Protein AF-A0A1S9AVJ1-F1 (afdb_monomer_lite)

Sequence (82 aa):
MLAPACDGWLHAVASAAGLELPAFGLPVALPAFLDFTKQKGVENKSELKRLLRAIGAASPAAYRELADFVAGVMGLPSAHRP

Foldseek 3Di:
DDDLVVQLVLLVLCVVLVNDLVVLVADNDSVRSSVCVPDPCSLVDPSVVVSLVSSCVSDDPVSVVVSQVRCVVSVHPRPDDD

Structure (mmCIF, N/CA/C/O backbone):
data_AF-A0A1S9AVJ1-F1
#
_entry.id   AF-A0A1S9AVJ1-F1
#
loop_
_atom_site.group_PDB
_atom_site.id
_atom_site.type_symbol
_atom_site.label_atom_id
_atom_site.label_alt_id
_atom_site.label_comp_id
_atom_site.label_asym_id
_atom_site.label_entity_id
_atom_site.label_seq_id
_atom_site.pdbx_PDB_ins_code
_atom_site.Cartn_x
_atom_site.Cartn_y
_atom_site.Cartn_z
_atom_site.occupancy
_atom_site.B_iso_or_equiv
_atom_site.auth_seq_id
_atom_site.auth_comp_id
_atom_site.auth_asym_id
_atom_site.auth_atom_id
_atom_site.pdbx_PDB_model_num
ATOM 1 N N . MET A 1 1 ? -6.281 8.280 8.563 1.00 48.28 1 MET A N 1
ATOM 2 C CA . MET A 1 1 ? -7.072 8.412 7.311 1.00 48.28 1 MET A CA 1
ATOM 3 C C . MET A 1 1 ? -6.061 8.806 6.254 1.00 48.28 1 MET A C 1
ATOM 5 O O . MET A 1 1 ? -5.370 9.792 6.487 1.00 48.28 1 MET A O 1
ATOM 9 N N . LEU A 1 2 ? -5.873 8.015 5.195 1.00 53.53 2 LEU A N 1
ATOM 10 C CA . LEU A 1 2 ? -4.872 8.358 4.181 1.00 53.53 2 LEU A CA 1
ATOM 11 C C . LEU A 1 2 ? -5.312 9.596 3.398 1.00 53.53 2 LEU A C 1
ATOM 13 O O . LEU A 1 2 ? -6.503 9.847 3.214 1.00 53.53 2 LEU A O 1
ATOM 17 N N . ALA A 1 3 ? -4.337 10.402 2.982 1.00 56.53 3 ALA A N 1
ATOM 18 C CA . ALA A 1 3 ? -4.610 11.535 2.116 1.00 56.53 3 ALA A CA 1
ATOM 19 C C . ALA A 1 3 ? -5.099 11.026 0.742 1.00 56.53 3 ALA A C 1
ATOM 21 O O . ALA A 1 3 ? -4.484 10.094 0.224 1.00 56.53 3 ALA A O 1
ATOM 22 N N . PRO A 1 4 ? -6.099 11.673 0.105 1.00 55.38 4 PRO A N 1
ATOM 23 C CA . PRO A 1 4 ? -6.678 11.262 -1.184 1.00 55.38 4 PRO A CA 1
ATOM 24 C C . PRO A 1 4 ? -5.652 10.982 -2.297 1.00 55.38 4 PRO A C 1
ATOM 26 O O . PRO A 1 4 ? -5.878 10.169 -3.191 1.00 55.38 4 PRO A O 1
ATOM 29 N N . ALA A 1 5 ? -4.502 11.660 -2.244 1.00 59.47 5 ALA A N 1
ATOM 30 C CA . ALA A 1 5 ? -3.397 11.474 -3.179 1.00 59.47 5 ALA A CA 1
ATOM 31 C C . ALA A 1 5 ? -2.598 10.173 -2.944 1.00 59.47 5 ALA A C 1
ATOM 33 O O . ALA A 1 5 ? -2.062 9.607 -3.893 1.00 59.47 5 ALA A O 1
ATOM 34 N N . CYS A 1 6 ? -2.524 9.678 -1.704 1.00 67.75 6 CYS A N 1
ATOM 35 C CA . CYS A 1 6 ? -1.816 8.440 -1.361 1.00 67.75 6 CYS A CA 1
ATOM 36 C C . CYS A 1 6 ? -2.591 7.186 -1.778 1.00 67.75 6 CYS A C 1
ATOM 38 O O . CYS A 1 6 ? -1.973 6.189 -2.140 1.00 67.75 6 CYS A O 1
ATOM 40 N N . ASP A 1 7 ? -3.926 7.225 -1.756 1.00 73.69 7 ASP A N 1
ATOM 41 C CA . ASP A 1 7 ? -4.763 6.057 -2.056 1.00 73.69 7 ASP A CA 1
ATOM 42 C C . ASP A 1 7 ? -4.703 5.665 -3.537 1.00 73.69 7 ASP A C 1
ATOM 44 O O . ASP A 1 7 ? -4.487 4.503 -3.884 1.00 73.69 7 ASP A O 1
ATOM 48 N N . GLY A 1 8 ? -4.878 6.655 -4.421 1.00 73.31 8 GLY A N 1
ATOM 49 C CA . GLY A 1 8 ? -4.810 6.449 -5.867 1.00 73.31 8 GLY A CA 1
ATOM 50 C C . GLY A 1 8 ? -3.405 6.049 -6.309 1.00 73.31 8 GLY A C 1
ATOM 51 O O . GLY A 1 8 ? -3.247 5.197 -7.181 1.00 73.31 8 GLY A O 1
ATOM 52 N N . TRP A 1 9 ? -2.386 6.604 -5.650 1.00 78.44 9 TRP A N 1
ATOM 53 C CA . TRP A 1 9 ? -1.005 6.208 -5.874 1.00 78.44 9 TRP A CA 1
ATOM 54 C C . TRP A 1 9 ? -0.739 4.753 -5.455 1.00 78.44 9 TRP A C 1
ATOM 56 O O . TRP A 1 9 ? -0.167 3.996 -6.236 1.00 78.44 9 TRP A O 1
ATOM 66 N N . LEU A 1 10 ? -1.200 4.330 -4.272 1.00 78.19 10 LEU A N 1
ATOM 67 C CA . LEU A 1 10 ? -1.054 2.952 -3.783 1.00 78.19 10 LEU A CA 1
ATOM 68 C C . LEU A 1 10 ? -1.655 1.927 -4.750 1.00 78.19 10 LEU A C 1
ATOM 70 O O . LEU A 1 10 ? -1.033 0.902 -5.025 1.00 78.19 10 LEU A O 1
ATOM 74 N N . HIS A 1 11 ? -2.848 2.214 -5.276 1.00 82.31 11 HIS A N 1
ATOM 75 C CA . HIS A 1 11 ? -3.520 1.355 -6.253 1.00 82.31 11 HIS A CA 1
ATOM 76 C C . HIS A 1 11 ? -2.731 1.262 -7.567 1.00 82.31 11 HIS A C 1
ATOM 78 O O . HIS A 1 11 ? -2.454 0.161 -8.048 1.00 82.31 11 HIS A O 1
ATOM 84 N N . ALA A 1 12 ? -2.289 2.407 -8.096 1.00 80.25 12 ALA A N 1
ATOM 85 C CA . ALA A 1 12 ? -1.509 2.467 -9.328 1.00 80.25 12 ALA A CA 1
ATOM 86 C C . ALA A 1 12 ? -0.158 1.743 -9.202 1.00 80.25 12 ALA A C 1
ATOM 88 O O . ALA A 1 12 ? 0.234 1.003 -10.105 1.00 80.25 12 ALA A O 1
ATOM 89 N N . VAL A 1 13 ? 0.539 1.910 -8.076 1.00 79.50 13 VAL A N 1
ATOM 90 C CA . VAL A 1 13 ? 1.848 1.284 -7.849 1.00 79.50 13 VAL A CA 1
ATOM 91 C C . VAL A 1 13 ? 1.739 -0.202 -7.569 1.00 79.50 13 VAL A C 1
ATOM 93 O O . VAL A 1 13 ? 2.565 -0.954 -8.076 1.00 79.50 13 VAL A O 1
ATOM 96 N N . ALA A 1 14 ? 0.715 -0.653 -6.842 1.00 81.75 14 ALA A N 1
ATOM 97 C CA . ALA A 1 14 ? 0.452 -2.081 -6.698 1.00 81.75 14 ALA A CA 1
ATOM 98 C C . ALA A 1 14 ? 0.271 -2.741 -8.074 1.00 81.75 14 ALA A C 1
ATOM 100 O O . ALA A 1 14 ? 0.950 -3.717 -8.384 1.00 81.75 14 ALA A O 1
ATOM 101 N N . SER A 1 15 ? -0.554 -2.141 -8.939 1.00 81.88 15 SER A N 1
ATOM 102 C CA . SER A 1 15 ? -0.754 -2.638 -10.302 1.00 81.88 15 SER A CA 1
ATOM 103 C C . SER A 1 15 ? 0.533 -2.599 -11.136 1.00 81.88 15 SER A C 1
ATOM 105 O O . SER A 1 15 ? 0.822 -3.560 -11.845 1.00 81.88 15 SER A O 1
ATOM 107 N N . ALA A 1 16 ? 1.315 -1.518 -11.058 1.00 77.69 16 ALA A N 1
ATOM 108 C CA . ALA A 1 16 ? 2.561 -1.367 -11.815 1.00 77.69 16 ALA A CA 1
ATOM 109 C C . ALA A 1 16 ? 3.673 -2.319 -11.342 1.00 77.69 16 ALA A C 1
ATOM 111 O O . ALA A 1 16 ? 4.483 -2.770 -12.148 1.00 77.69 16 ALA A O 1
ATOM 112 N N . ALA A 1 17 ? 3.694 -2.652 -10.051 1.00 74.88 17 ALA A N 1
ATOM 113 C CA . ALA A 1 17 ? 4.604 -3.627 -9.459 1.00 74.88 17 ALA A CA 1
ATOM 114 C C . ALA A 1 17 ? 4.181 -5.088 -9.724 1.00 74.88 17 ALA A C 1
ATOM 116 O O . ALA A 1 17 ? 4.834 -6.009 -9.236 1.00 74.88 17 ALA A O 1
ATOM 117 N N . GLY A 1 18 ? 3.080 -5.316 -10.454 1.00 78.56 18 GLY A N 1
ATOM 118 C CA . GLY A 1 18 ? 2.518 -6.652 -10.671 1.00 78.56 18 GLY A CA 1
ATOM 119 C C . GLY A 1 18 ? 1.960 -7.287 -9.393 1.00 78.56 18 GLY A C 1
ATOM 120 O O . GLY A 1 18 ? 1.838 -8.507 -9.309 1.00 78.56 18 GLY A O 1
ATOM 121 N N . LEU A 1 19 ? 1.654 -6.474 -8.377 1.00 82.50 19 LEU A N 1
ATOM 122 C CA . LEU A 1 19 ? 1.095 -6.926 -7.112 1.00 82.50 19 LEU A CA 1
ATOM 123 C C . LEU A 1 19 ? -0.425 -7.004 -7.223 1.00 82.50 19 LEU A C 1
ATOM 125 O O . LEU A 1 19 ? -1.132 -6.000 -7.306 1.00 82.50 19 LEU A O 1
ATOM 129 N N . GLU A 1 20 ? -0.931 -8.226 -7.160 1.00 84.31 20 GLU A N 1
ATOM 130 C CA . GLU A 1 20 ? -2.361 -8.501 -7.163 1.00 84.31 20 GLU A CA 1
ATOM 131 C C . GLU A 1 20 ? -2.972 -8.080 -5.818 1.00 84.31 20 GLU A C 1
ATOM 133 O O . GLU A 1 20 ? -2.800 -8.759 -4.806 1.00 84.31 20 GLU A O 1
ATOM 138 N N . LEU A 1 21 ? -3.727 -6.976 -5.787 1.00 82.38 21 LEU A N 1
ATOM 139 C CA . LEU A 1 21 ? -4.451 -6.508 -4.591 1.00 82.38 21 LEU A CA 1
ATOM 140 C C . LEU A 1 21 ? -5.265 -7.617 -3.879 1.00 82.38 21 LEU A C 1
ATOM 142 O O . LEU A 1 21 ? -5.187 -7.697 -2.646 1.00 82.38 21 LEU A O 1
ATOM 146 N N . PRO A 1 22 ? -5.958 -8.534 -4.592 1.00 85.69 22 PRO A N 1
ATOM 147 C CA . PRO A 1 22 ? -6.663 -9.649 -3.960 1.00 85.69 22 PRO A CA 1
ATOM 148 C C . PRO A 1 22 ? -5.756 -10.584 -3.151 1.00 85.69 22 PRO A C 1
ATOM 150 O O . PRO A 1 22 ? -6.197 -11.111 -2.131 1.00 85.69 22 PRO A O 1
ATOM 153 N N . ALA A 1 23 ? -4.481 -10.746 -3.529 1.00 84.19 23 ALA A N 1
ATOM 154 C CA . ALA A 1 23 ? -3.518 -11.566 -2.784 1.00 84.19 23 ALA A CA 1
ATOM 155 C C . ALA A 1 23 ? -3.229 -11.005 -1.378 1.00 84.19 23 ALA A C 1
ATOM 157 O O . ALA A 1 23 ? -2.800 -11.731 -0.480 1.00 84.19 23 ALA A O 1
ATOM 158 N N . PHE A 1 24 ? -3.513 -9.719 -1.166 1.00 82.25 24 PHE A N 1
ATOM 159 C CA . PHE A 1 24 ? -3.392 -9.038 0.121 1.00 82.25 24 PHE A CA 1
ATOM 160 C C . PHE A 1 24 ? -4.732 -8.906 0.858 1.00 82.25 24 PHE A C 1
ATOM 162 O O . PHE A 1 24 ? -4.758 -8.347 1.953 1.00 82.25 24 PHE A O 1
ATOM 169 N N . GLY A 1 25 ? -5.829 -9.426 0.293 1.00 82.88 25 GLY A N 1
ATOM 170 C CA . GLY A 1 25 ? -7.189 -9.225 0.804 1.00 82.88 25 GLY A CA 1
ATOM 171 C C . GLY A 1 25 ? -7.745 -7.830 0.505 1.00 82.88 25 GLY A C 1
ATOM 172 O O . GLY A 1 25 ? -8.656 -7.375 1.194 1.00 82.88 25 GLY A O 1
ATOM 173 N N . LEU A 1 26 ? -7.179 -7.137 -0.489 1.00 85.25 26 LEU A N 1
ATOM 174 C CA . LEU A 1 26 ? -7.566 -5.783 -0.866 1.00 85.25 26 LEU A CA 1
ATOM 175 C C . LEU A 1 26 ? -8.444 -5.801 -2.127 1.00 85.25 26 LEU A C 1
ATOM 177 O O . LEU A 1 26 ? -8.245 -6.631 -3.018 1.00 85.25 26 LEU A O 1
ATOM 181 N N . PRO A 1 27 ? -9.418 -4.886 -2.231 1.00 83.50 27 PRO A N 1
ATOM 182 C CA . PRO A 1 27 ? -10.282 -4.800 -3.401 1.00 83.50 27 PRO A CA 1
ATOM 183 C C . PRO A 1 27 ? -9.498 -4.357 -4.645 1.00 83.50 27 PRO A C 1
ATOM 185 O O . PRO A 1 27 ? -8.744 -3.388 -4.602 1.00 83.50 27 PRO A O 1
ATOM 188 N N . VAL A 1 28 ? -9.721 -5.044 -5.772 1.00 81.62 28 VAL A N 1
ATOM 189 C CA . VAL A 1 28 ? -9.061 -4.733 -7.054 1.00 81.62 28 VAL A CA 1
ATOM 190 C C . VAL A 1 28 ? -9.616 -3.465 -7.707 1.00 81.62 28 VAL A C 1
ATOM 192 O O . VAL A 1 28 ? -8.900 -2.741 -8.394 1.00 81.62 28 VAL A O 1
ATOM 195 N N . ALA A 1 29 ? -10.901 -3.178 -7.492 1.00 83.12 29 ALA A N 1
ATOM 196 C CA . ALA A 1 29 ? -11.559 -2.030 -8.091 1.00 83.12 29 ALA A CA 1
ATOM 197 C C . ALA A 1 29 ? -11.129 -0.745 -7.375 1.00 83.12 29 ALA A C 1
ATOM 199 O O . ALA A 1 29 ? -11.325 -0.619 -6.166 1.00 83.12 29 ALA A O 1
ATOM 200 N N . LEU A 1 30 ? -10.621 0.230 -8.134 1.00 79.44 30 LEU A N 1
ATOM 201 C CA . LEU A 1 30 ? -10.205 1.538 -7.624 1.00 79.44 30 LEU A CA 1
ATOM 202 C C . LEU A 1 30 ? -11.242 2.189 -6.682 1.00 79.44 30 LEU A C 1
ATOM 204 O O . LEU A 1 30 ? -10.861 2.535 -5.569 1.00 79.44 30 LEU A O 1
ATOM 208 N N . PRO A 1 31 ? -12.543 2.314 -7.023 1.00 81.50 31 PRO A N 1
ATOM 209 C CA . PRO A 1 31 ? -13.512 2.930 -6.111 1.00 81.50 31 PRO A CA 1
ATOM 210 C C . PRO A 1 31 ? -13.671 2.168 -4.788 1.00 81.50 31 PRO A C 1
ATOM 212 O O . PRO A 1 31 ? -13.801 2.796 -3.742 1.00 81.50 31 PRO A O 1
ATOM 215 N N . ALA A 1 32 ? -13.601 0.834 -4.809 1.00 82.88 32 ALA A N 1
ATOM 216 C CA . ALA A 1 32 ? -13.672 0.016 -3.599 1.00 82.88 32 ALA A CA 1
ATOM 217 C C . ALA A 1 32 ? -12.381 0.103 -2.767 1.00 82.88 32 ALA A C 1
ATOM 219 O O . ALA A 1 32 ? -12.431 0.070 -1.540 1.00 82.88 32 ALA A O 1
ATOM 220 N N . PHE A 1 33 ? -11.228 0.265 -3.420 1.00 83.44 33 PHE A N 1
ATOM 221 C CA . PHE A 1 33 ? -9.953 0.521 -2.753 1.00 83.44 33 PHE A CA 1
ATOM 222 C C . PHE A 1 33 ? -9.930 1.890 -2.074 1.00 83.44 33 PHE A C 1
ATOM 224 O O . PHE A 1 33 ? -9.566 1.982 -0.906 1.00 83.44 33 PHE A O 1
ATOM 231 N N . LEU A 1 34 ? -10.402 2.933 -2.759 1.00 80.81 34 LEU A N 1
ATOM 232 C CA . LEU A 1 34 ? -10.544 4.273 -2.186 1.00 80.81 34 LEU A CA 1
ATOM 233 C C . LEU A 1 34 ? -11.518 4.290 -1.001 1.00 80.81 34 LEU A C 1
ATOM 235 O O . LEU A 1 34 ? -11.303 5.011 -0.031 1.00 80.81 34 LEU A O 1
ATOM 239 N N . ASP A 1 35 ? -12.604 3.519 -1.064 1.00 83.31 35 ASP A N 1
ATOM 240 C CA . ASP A 1 35 ? -13.527 3.385 0.066 1.00 83.31 35 ASP A CA 1
ATOM 241 C C . ASP A 1 35 ? -12.867 2.657 1.248 1.00 83.31 35 ASP A C 1
ATOM 243 O O . ASP A 1 35 ? -12.949 3.102 2.395 1.00 83.31 35 ASP A O 1
ATOM 247 N N . PHE A 1 36 ? -12.102 1.599 0.962 1.00 82.69 36 PHE A N 1
ATOM 248 C CA . PHE A 1 36 ? -11.315 0.880 1.960 1.00 82.69 36 PHE A CA 1
ATOM 249 C C . PHE A 1 36 ? -10.298 1.788 2.668 1.00 82.69 36 PHE A C 1
ATOM 251 O O . PHE A 1 36 ? -10.217 1.759 3.898 1.00 82.69 36 PHE A O 1
ATOM 258 N N . THR A 1 37 ? -9.560 2.629 1.935 1.00 80.06 37 THR A N 1
ATOM 259 C CA . THR A 1 37 ? -8.551 3.532 2.520 1.00 80.06 37 THR A CA 1
ATOM 260 C C . THR A 1 37 ? -9.140 4.744 3.256 1.00 80.06 37 THR A C 1
ATOM 262 O O . THR A 1 37 ? -8.470 5.366 4.088 1.00 80.06 37 THR A O 1
ATOM 265 N N . LYS A 1 38 ? -10.425 5.048 3.043 1.00 80.75 38 LYS A N 1
ATOM 266 C CA . LYS A 1 38 ? -11.168 6.052 3.823 1.00 80.75 38 LYS A CA 1
ATOM 267 C C . LYS A 1 38 ? -11.633 5.536 5.185 1.00 80.75 38 LYS A C 1
ATOM 269 O O . LYS A 1 38 ? -12.000 6.343 6.041 1.00 80.75 38 LYS A O 1
ATOM 274 N N . GLN A 1 39 ? -11.603 4.224 5.428 1.00 80.00 39 GLN A N 1
ATOM 275 C CA . GLN A 1 39 ? -11.999 3.659 6.719 1.00 80.00 39 GLN A CA 1
ATOM 276 C C . GLN A 1 39 ? -11.070 4.146 7.845 1.00 80.00 39 GLN A C 1
ATOM 278 O O . GLN A 1 39 ? -9.841 4.172 7.717 1.00 80.00 39 GLN A O 1
ATOM 283 N N . LYS A 1 40 ? -11.650 4.507 8.999 1.00 74.06 40 LYS A N 1
ATOM 284 C CA . LYS A 1 40 ? -10.865 4.846 10.196 1.00 74.06 40 LYS A CA 1
ATOM 285 C C . LYS A 1 40 ? -9.986 3.656 10.597 1.00 74.06 40 LYS A C 1
ATOM 287 O O . LYS A 1 40 ? -10.477 2.544 10.755 1.00 74.06 40 LYS A O 1
ATOM 292 N N . GLY A 1 41 ? -8.690 3.907 10.788 1.00 72.94 41 GLY A N 1
ATOM 293 C CA . GLY A 1 41 ? -7.730 2.888 11.217 1.00 72.94 41 GLY A CA 1
ATOM 294 C C . GLY A 1 41 ? -7.239 1.946 10.115 1.00 72.94 41 GLY A C 1
ATOM 295 O O . GLY A 1 41 ? -6.574 0.965 10.437 1.00 72.94 41 GLY A O 1
ATOM 296 N N . VAL A 1 42 ? -7.508 2.222 8.832 1.00 77.62 42 VAL A N 1
ATOM 297 C CA . VAL A 1 42 ? -6.992 1.399 7.720 1.00 77.62 42 VAL A CA 1
ATOM 298 C C . VAL A 1 42 ? -5.460 1.291 7.708 1.00 77.62 42 VAL A C 1
ATOM 300 O O . VAL A 1 42 ? -4.915 0.241 7.394 1.00 77.62 42 VAL A O 1
ATOM 303 N N . GLU A 1 43 ? -4.768 2.345 8.141 1.00 72.06 43 GLU A N 1
ATOM 304 C CA . GLU A 1 43 ? -3.311 2.405 8.325 1.00 72.06 43 GLU A CA 1
ATOM 305 C C . GLU A 1 43 ? -2.785 1.345 9.311 1.00 72.06 43 GLU A C 1
ATOM 307 O O . GLU A 1 43 ? -1.636 0.906 9.232 1.00 72.06 43 GLU A O 1
ATOM 312 N N . ASN A 1 44 ? -3.651 0.864 10.208 1.00 77.25 44 ASN A N 1
ATOM 313 C CA . ASN A 1 44 ? -3.337 -0.208 11.143 1.00 77.25 44 ASN A CA 1
ATOM 314 C C . ASN A 1 44 ? -3.666 -1.606 10.614 1.00 77.25 44 ASN A C 1
ATOM 316 O O . ASN A 1 44 ? -3.192 -2.579 11.206 1.00 77.25 44 ASN A O 1
ATOM 320 N N . LYS A 1 45 ? -4.409 -1.728 9.506 1.00 80.81 45 LYS A N 1
ATOM 321 C CA . LYS A 1 45 ? -4.771 -3.032 8.945 1.00 80.81 45 LYS A CA 1
ATOM 322 C C . LYS A 1 45 ? -3.555 -3.752 8.373 1.00 80.81 45 LYS A C 1
ATOM 324 O O . LYS A 1 45 ? -2.719 -3.184 7.665 1.00 80.81 45 LYS A O 1
ATOM 329 N N . SER A 1 46 ? -3.484 -5.043 8.666 1.00 82.38 46 SER A N 1
ATOM 330 C CA . SER A 1 46 ? -2.392 -5.922 8.253 1.00 82.38 46 SER A CA 1
ATOM 331 C C . SER A 1 46 ? -2.313 -6.073 6.734 1.00 82.38 46 SER A C 1
ATOM 333 O O . SER A 1 46 ? -1.226 -6.268 6.194 1.00 82.38 46 SER A O 1
ATOM 335 N N . GLU A 1 47 ? -3.445 -5.991 6.036 1.00 84.06 47 GLU A N 1
ATOM 336 C CA . GLU A 1 47 ? -3.546 -5.990 4.571 1.00 84.06 47 GLU A CA 1
ATOM 337 C C . GLU A 1 47 ? -2.744 -4.834 3.954 1.00 84.06 47 GLU A C 1
ATOM 339 O O . GLU A 1 47 ? -1.879 -5.062 3.109 1.00 84.06 47 GLU A O 1
ATOM 344 N N . LEU A 1 48 ? -2.950 -3.606 4.446 1.00 80.88 48 LEU A N 1
ATOM 345 C CA . LEU A 1 48 ? -2.283 -2.412 3.923 1.00 80.88 48 LEU A CA 1
ATOM 346 C C . LEU A 1 48 ? -0.779 -2.423 4.232 1.00 80.88 48 LEU A C 1
ATOM 348 O O . LEU A 1 48 ? 0.044 -2.133 3.364 1.00 80.88 48 LEU A O 1
ATOM 352 N N . LYS A 1 49 ? -0.401 -2.833 5.450 1.00 82.50 49 LYS A N 1
ATOM 353 C CA . LYS A 1 49 ? 1.013 -2.978 5.844 1.00 82.50 49 LYS A CA 1
ATOM 354 C C . LYS A 1 49 ? 1.743 -4.011 4.984 1.00 82.50 49 LYS A C 1
ATOM 356 O O . LYS A 1 49 ? 2.904 -3.802 4.637 1.00 82.50 49 LYS A O 1
ATOM 361 N N . ARG A 1 50 ? 1.083 -5.122 4.636 1.00 83.38 50 ARG A N 1
ATOM 362 C CA . ARG A 1 50 ? 1.648 -6.143 3.740 1.00 83.38 50 ARG A CA 1
ATOM 363 C C . ARG A 1 50 ? 1.803 -5.620 2.316 1.00 83.38 50 ARG A C 1
ATOM 365 O O . ARG A 1 50 ? 2.861 -5.843 1.735 1.00 83.38 50 ARG A O 1
ATOM 372 N N . LEU A 1 51 ? 0.817 -4.882 1.805 1.00 83.06 51 LEU A N 1
ATOM 373 C CA . LEU A 1 51 ? 0.911 -4.248 0.491 1.00 83.06 51 LEU A CA 1
ATOM 374 C C . LEU A 1 51 ? 2.091 -3.268 0.424 1.00 83.06 51 LEU A C 1
ATOM 376 O O . LEU A 1 51 ? 2.899 -3.354 -0.490 1.00 83.06 51 LEU A O 1
ATOM 380 N N . LEU A 1 52 ? 2.247 -2.390 1.418 1.00 79.69 52 LEU A N 1
ATOM 381 C CA . LEU A 1 52 ? 3.356 -1.425 1.468 1.00 79.69 52 LEU A CA 1
ATOM 382 C C . LEU A 1 52 ? 4.726 -2.103 1.506 1.00 79.69 52 LEU A C 1
ATOM 384 O O . LEU A 1 52 ? 5.646 -1.670 0.817 1.00 79.69 52 LEU A O 1
ATOM 388 N N . ARG A 1 53 ? 4.863 -3.191 2.273 1.00 80.00 53 ARG A N 1
ATOM 389 C CA . ARG A 1 53 ? 6.100 -3.987 2.278 1.00 80.00 53 ARG A CA 1
ATOM 390 C C . ARG A 1 53 ? 6.366 -4.626 0.921 1.00 80.00 53 ARG A C 1
ATOM 392 O O . ARG A 1 53 ? 7.507 -4.615 0.474 1.00 80.00 53 ARG A O 1
ATOM 399 N N . ALA A 1 54 ? 5.333 -5.167 0.277 1.00 81.00 54 ALA A N 1
ATOM 400 C CA . ALA A 1 54 ? 5.460 -5.769 -1.043 1.00 81.00 54 ALA A CA 1
ATOM 401 C C . ALA A 1 54 ? 5.840 -4.725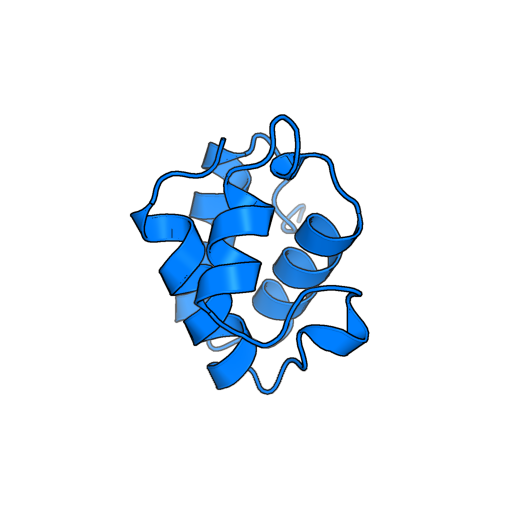 -2.102 1.00 81.00 54 ALA A C 1
ATOM 403 O O . ALA A 1 54 ? 6.745 -4.976 -2.886 1.00 81.00 54 ALA A O 1
ATOM 404 N N . ILE A 1 55 ? 5.236 -3.533 -2.066 1.00 78.81 55 ILE A N 1
ATOM 405 C CA . ILE A 1 55 ? 5.594 -2.401 -2.934 1.00 78.81 55 ILE A CA 1
ATOM 406 C C . ILE A 1 55 ? 7.051 -1.977 -2.705 1.00 78.81 55 ILE A C 1
ATOM 408 O O . ILE A 1 55 ? 7.796 -1.800 -3.665 1.00 78.81 55 ILE A O 1
ATOM 412 N N . GLY A 1 56 ? 7.487 -1.870 -1.445 1.00 73.31 56 GLY A N 1
ATOM 413 C CA . GLY A 1 56 ? 8.880 -1.556 -1.119 1.00 73.31 56 GLY A CA 1
ATOM 414 C C . GLY A 1 56 ? 9.872 -2.618 -1.612 1.00 73.31 56 GLY A C 1
ATOM 415 O O . GLY A 1 56 ? 10.976 -2.277 -2.040 1.00 73.31 56 GLY A O 1
ATOM 416 N N . ALA A 1 57 ? 9.473 -3.894 -1.597 1.00 75.06 57 ALA A N 1
ATOM 417 C CA . ALA A 1 57 ? 10.284 -5.014 -2.070 1.00 75.06 57 ALA A CA 1
ATOM 418 C C . ALA A 1 57 ? 10.305 -5.144 -3.605 1.00 75.06 57 ALA A C 1
ATOM 420 O O . ALA A 1 57 ? 11.329 -5.522 -4.169 1.00 75.06 57 ALA A O 1
ATOM 421 N N . ALA A 1 58 ? 9.211 -4.797 -4.285 1.00 69.62 58 ALA A N 1
ATOM 422 C CA . ALA A 1 58 ? 9.026 -4.947 -5.731 1.00 69.62 58 ALA A CA 1
ATOM 423 C C . ALA A 1 58 ? 9.623 -3.794 -6.570 1.00 69.62 58 ALA A C 1
ATOM 425 O O . ALA A 1 58 ? 9.205 -3.589 -7.703 1.00 69.62 58 ALA A O 1
ATOM 426 N N . SER A 1 59 ? 10.580 -3.037 -6.014 1.00 58.69 59 SER A N 1
ATOM 427 C CA . SER A 1 59 ? 11.250 -1.866 -6.616 1.00 58.69 59 SER A CA 1
ATOM 428 C C . SER A 1 59 ? 11.386 -1.897 -8.151 1.00 58.69 59 SER A C 1
ATOM 430 O O . SER A 1 59 ? 11.781 -2.906 -8.735 1.00 58.69 59 SER A O 1
ATOM 432 N N . PRO A 1 60 ? 11.237 -0.726 -8.795 1.00 58.22 60 PRO A N 1
ATOM 433 C CA . PRO A 1 60 ? 12.409 0.145 -8.932 1.00 58.22 60 PRO A CA 1
ATOM 434 C C . PRO A 1 60 ? 12.526 1.204 -7.826 1.00 58.22 60 PRO A C 1
ATOM 436 O O . PRO A 1 60 ? 11.545 1.578 -7.189 1.00 58.22 60 PRO A O 1
ATOM 439 N N . ALA A 1 61 ? 13.751 1.706 -7.622 1.00 60.47 61 ALA A N 1
ATOM 440 C CA . ALA A 1 61 ? 14.153 2.576 -6.508 1.00 60.47 61 ALA A CA 1
ATOM 441 C C . ALA A 1 61 ? 13.274 3.830 -6.299 1.00 60.47 61 ALA A C 1
ATOM 443 O O . ALA A 1 61 ? 13.137 4.290 -5.169 1.00 60.47 61 ALA A O 1
ATOM 444 N N . ALA A 1 62 ? 12.620 4.338 -7.349 1.00 60.12 62 ALA A N 1
ATOM 445 C CA . ALA A 1 62 ? 11.688 5.466 -7.263 1.00 60.12 62 ALA A CA 1
ATOM 446 C C . ALA A 1 62 ? 10.451 5.175 -6.387 1.00 60.12 62 ALA A C 1
ATOM 448 O O . ALA A 1 62 ? 9.928 6.074 -5.732 1.00 60.12 62 ALA A O 1
ATOM 449 N N . TYR A 1 63 ? 9.999 3.919 -6.320 1.00 64.12 63 TYR A N 1
ATOM 450 C CA . TYR A 1 63 ? 8.861 3.528 -5.481 1.00 64.12 63 TYR A CA 1
ATOM 451 C C . TYR A 1 63 ? 9.242 3.340 -4.013 1.00 64.12 63 TYR A C 1
ATOM 453 O O . TYR A 1 63 ? 8.371 3.358 -3.147 1.00 64.12 63 TYR A O 1
ATOM 461 N N . ARG A 1 64 ? 10.540 3.202 -3.720 1.00 62.81 64 ARG A N 1
ATOM 462 C CA . ARG A 1 64 ? 11.058 3.020 -2.364 1.00 62.81 64 ARG A CA 1
ATOM 463 C C . ARG A 1 64 ? 11.016 4.320 -1.562 1.00 62.81 64 ARG A C 1
ATOM 465 O O . ARG A 1 64 ? 10.525 4.301 -0.442 1.00 62.81 64 ARG A O 1
ATOM 472 N N . GLU A 1 65 ? 11.436 5.436 -2.158 1.00 63.56 65 GLU A N 1
ATOM 473 C CA . GLU A 1 65 ? 11.340 6.777 -1.549 1.00 63.56 65 GLU A CA 1
ATOM 474 C C . GLU A 1 65 ? 9.886 7.138 -1.231 1.0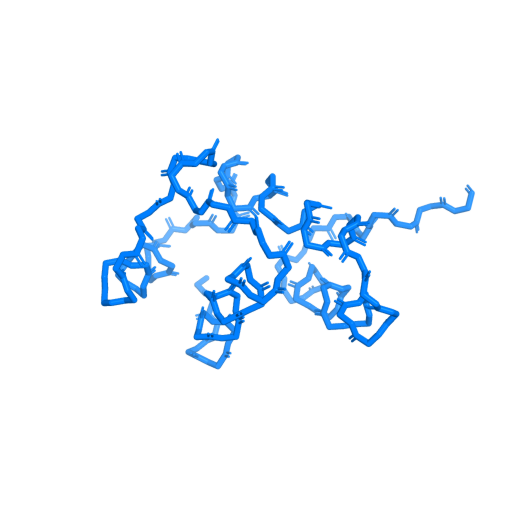0 63.56 65 GLU A C 1
ATOM 476 O O . GLU A 1 65 ? 9.571 7.641 -0.153 1.00 63.56 65 GLU A O 1
ATOM 481 N N . LEU A 1 66 ? 8.970 6.816 -2.150 1.00 66.56 66 LEU A N 1
ATOM 482 C CA . LEU A 1 66 ? 7.563 7.122 -1.942 1.00 66.56 66 LEU A CA 1
ATOM 483 C C . LEU A 1 66 ? 6.892 6.175 -0.938 1.00 66.56 66 LEU A C 1
ATOM 485 O O . LEU A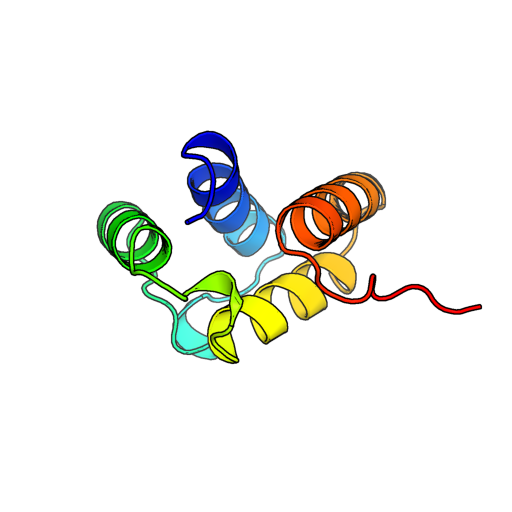 1 66 ? 6.052 6.615 -0.156 1.00 66.56 66 LEU A O 1
ATOM 489 N N . ALA A 1 67 ? 7.276 4.895 -0.910 1.00 68.25 67 ALA A N 1
ATOM 490 C CA . ALA A 1 67 ? 6.824 3.967 0.123 1.00 68.25 67 ALA A CA 1
ATOM 491 C C . ALA A 1 67 ? 7.293 4.404 1.521 1.00 68.25 67 ALA A C 1
ATOM 493 O O . ALA A 1 67 ? 6.514 4.302 2.468 1.00 68.25 67 ALA A O 1
ATOM 494 N N . ASP A 1 68 ? 8.517 4.929 1.649 1.00 68.12 68 ASP A N 1
ATOM 495 C CA . ASP A 1 68 ? 9.037 5.466 2.913 1.00 68.12 68 ASP A CA 1
ATOM 496 C C . ASP A 1 68 ? 8.294 6.742 3.333 1.00 68.12 68 ASP A C 1
ATOM 498 O O . ASP A 1 68 ? 7.875 6.867 4.482 1.00 68.12 68 ASP A O 1
ATOM 502 N N . PHE A 1 69 ? 8.005 7.639 2.383 1.00 71.00 69 PHE A N 1
ATOM 503 C CA . PHE A 1 69 ? 7.173 8.819 2.633 1.00 71.00 69 PHE A CA 1
ATOM 504 C C . PHE A 1 69 ? 5.776 8.438 3.149 1.00 71.00 69 PHE A C 1
ATOM 506 O O . PHE A 1 69 ? 5.319 8.959 4.168 1.00 71.00 69 PHE A O 1
ATOM 513 N N . VAL A 1 70 ? 5.104 7.490 2.488 1.00 71.38 70 VAL A N 1
ATOM 514 C CA . VAL A 1 70 ? 3.774 7.015 2.902 1.00 71.38 70 VAL A CA 1
ATOM 515 C C . VAL A 1 70 ? 3.837 6.288 4.251 1.00 71.38 70 VAL A C 1
ATOM 517 O O . VAL A 1 70 ? 2.938 6.455 5.077 1.00 71.38 70 VAL A O 1
ATOM 520 N N . ALA A 1 71 ? 4.902 5.526 4.519 1.00 70.31 71 ALA A N 1
ATOM 521 C CA . ALA A 1 71 ? 5.135 4.910 5.824 1.00 70.31 71 ALA A CA 1
ATOM 522 C C . ALA A 1 71 ? 5.318 5.964 6.930 1.00 70.31 71 ALA A C 1
ATOM 524 O O . ALA A 1 71 ? 4.707 5.828 7.991 1.00 70.31 71 ALA A O 1
ATOM 525 N N . GLY A 1 72 ? 6.069 7.035 6.659 1.00 69.38 72 GLY A N 1
ATOM 526 C CA . GLY A 1 72 ? 6.271 8.163 7.570 1.00 69.38 72 GLY A CA 1
ATOM 527 C C . GLY A 1 72 ? 4.980 8.925 7.873 1.00 69.38 72 GLY A C 1
ATOM 528 O O . GLY A 1 72 ? 4.693 9.205 9.037 1.00 69.38 72 GLY A O 1
ATOM 529 N N . VAL A 1 73 ? 4.142 9.175 6.860 1.00 74.19 73 VAL A N 1
ATOM 530 C CA . VAL A 1 73 ? 2.805 9.776 7.043 1.00 74.19 73 VAL A CA 1
ATOM 531 C C . VAL A 1 73 ? 1.893 8.883 7.895 1.00 74.19 73 VAL A C 1
ATOM 533 O O . VAL A 1 73 ? 1.066 9.394 8.648 1.00 74.19 73 VAL A O 1
ATOM 536 N N . MET A 1 74 ? 2.051 7.558 7.814 1.00 65.56 74 MET A N 1
ATOM 537 C CA . MET A 1 74 ? 1.259 6.589 8.583 1.00 65.56 74 MET A CA 1
ATOM 538 C C . MET A 1 74 ? 1.885 6.157 9.918 1.00 65.56 74 MET A C 1
ATOM 540 O O . MET A 1 74 ? 1.330 5.290 10.595 1.00 65.56 74 MET A O 1
ATOM 544 N N . GLY A 1 75 ? 3.034 6.718 10.308 1.00 64.44 75 GLY A N 1
ATOM 545 C CA . GLY A 1 75 ? 3.727 6.353 11.550 1.00 64.44 75 GLY A CA 1
AT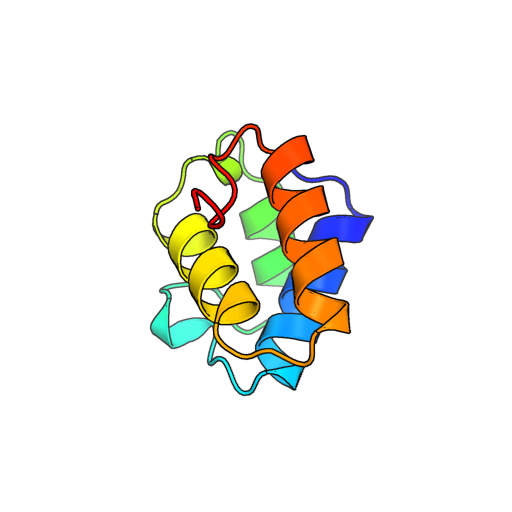OM 546 C C . GLY A 1 75 ? 4.188 4.890 11.603 1.00 64.44 75 GLY A C 1
ATOM 547 O O . GLY A 1 75 ? 4.309 4.313 12.685 1.00 64.44 75 GLY A O 1
ATOM 548 N N . LEU A 1 76 ? 4.408 4.260 10.447 1.00 65.81 76 LEU A N 1
ATOM 549 C CA . LEU A 1 76 ? 4.894 2.885 10.362 1.00 65.81 76 LEU A CA 1
ATOM 550 C C . LEU A 1 76 ? 6.425 2.870 10.392 1.00 65.81 76 LEU A C 1
ATOM 552 O O . LEU A 1 76 ? 7.048 3.755 9.809 1.00 65.81 76 LEU A O 1
ATOM 556 N N . PRO A 1 77 ? 7.056 1.861 11.026 1.00 55.06 77 PRO A N 1
ATOM 557 C CA . PRO A 1 77 ? 8.497 1.709 10.931 1.00 55.06 77 PRO A CA 1
ATOM 558 C C . PRO A 1 77 ? 8.857 1.454 9.467 1.00 55.06 77 PRO A C 1
ATOM 560 O O . PRO A 1 77 ? 8.434 0.448 8.886 1.00 55.06 77 PRO A O 1
ATOM 563 N N . SER A 1 78 ? 9.613 2.385 8.884 1.00 52.16 78 SER A N 1
ATOM 564 C CA . SER A 1 78 ? 10.221 2.251 7.565 1.00 52.16 78 SER A CA 1
ATOM 565 C C . SER A 1 78 ? 10.890 0.882 7.454 1.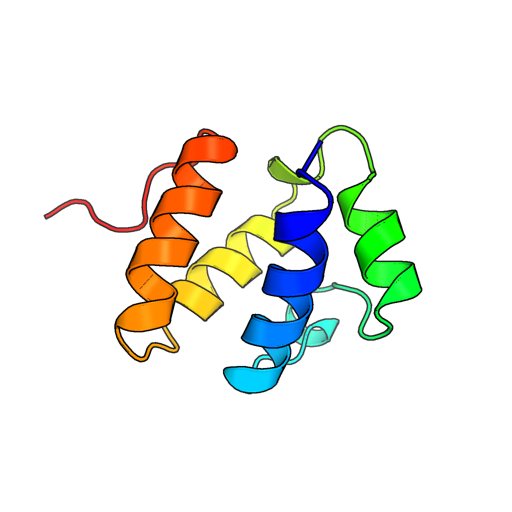00 52.16 78 SER A C 1
ATOM 567 O O . SER A 1 78 ? 11.531 0.411 8.397 1.00 52.16 78 SER A O 1
ATOM 569 N N . ALA A 1 79 ? 10.767 0.218 6.303 1.00 54.72 79 ALA A N 1
ATOM 570 C CA . ALA A 1 79 ? 11.3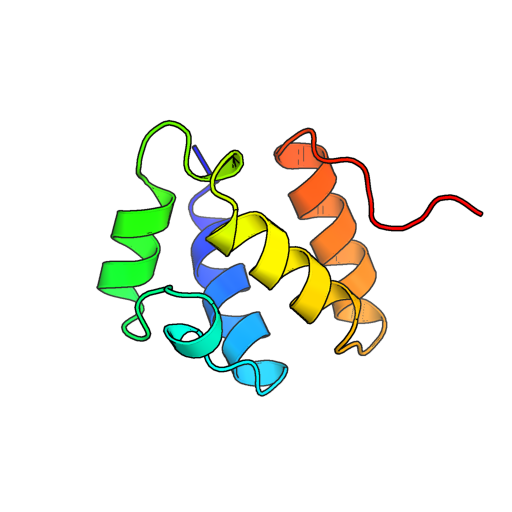51 -1.108 6.069 1.00 54.72 79 ALA A CA 1
ATOM 571 C C . ALA A 1 79 ? 12.898 -1.096 6.013 1.00 54.72 79 ALA A C 1
ATOM 573 O O . ALA A 1 79 ? 13.517 -2.059 5.565 1.00 54.72 79 ALA A O 1
ATOM 574 N N . HIS A 1 80 ? 13.525 -0.010 6.462 1.00 42.03 80 HIS A N 1
ATOM 575 C CA . HIS A 1 80 ? 14.951 0.229 6.417 1.00 42.03 80 HIS A CA 1
ATOM 576 C C . HIS A 1 80 ? 15.477 0.520 7.826 1.00 42.03 80 HIS A C 1
ATOM 578 O O . HIS A 1 80 ? 15.610 1.668 8.245 1.00 42.03 80 HIS A O 1
ATOM 584 N N . ARG A 1 81 ? 15.782 -0.545 8.570 1.00 33.34 81 ARG A N 1
ATOM 585 C CA . ARG A 1 81 ? 16.835 -0.474 9.585 1.00 33.34 81 ARG A CA 1
ATOM 586 C C . ARG A 1 81 ? 18.104 -1.030 8.921 1.00 33.34 81 ARG A C 1
ATOM 588 O O . ARG A 1 81 ? 17.977 -2.084 8.292 1.00 33.34 81 ARG A O 1
ATOM 595 N N . PRO A 1 82 ? 19.251 -0.330 8.976 1.00 42.75 82 PRO A N 1
ATOM 596 C CA . PRO A 1 82 ? 20.525 -0.924 8.577 1.00 42.75 82 PRO A CA 1
ATOM 597 C C . PRO A 1 82 ? 20.840 -2.170 9.412 1.00 42.75 82 PRO A C 1
ATOM 599 O O . PRO A 1 82 ? 20.355 -2.248 10.570 1.00 42.75 82 PRO A O 1
#

Secondary structure (DSSP, 8-state):
---HHHHHHHHHHHHHTT--GGGGT--SSHHHHHHHHHSTTGGG-HHHHHHHHHHHHT--HHHHHHHHHHHHHTTPPPS---

pLDDT: mean 72.75, std 11.54, range [33.34, 85.69]

Radius of gyration: 11.59 Å; chains: 1; bounding box: 34×23×23 Å